Protein AF-A0A9W7CH96-F1 (afdb_monomer_lite)

Organism: NCBI:txid2077276

Sequence (68 aa):
MTTACTDTIVDSLPLVRDMQRGGFDLTLVGFGKSSVYHGDNEYCQLSDMKDALKILALTIANVDAAQK

Secondary structure (DSSP, 8-state):
---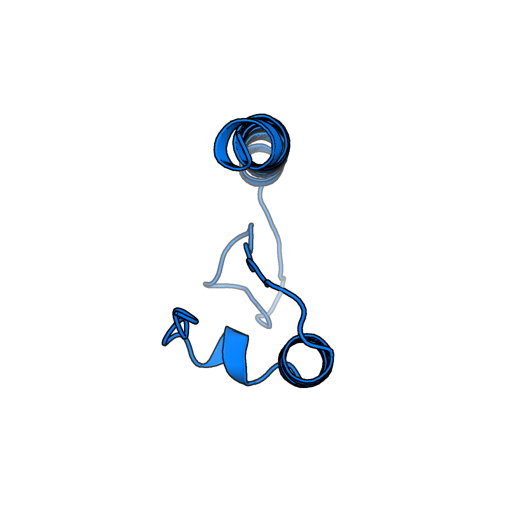----HHHHT-HHHHHHHHTT--------S-GGGTTSTT----HHHHHHHHHHHHHHHHHHHHHT-

Foldseek 3Di:
DQPDPPDPVQVVDVVNVVCVVVVDRDDDDDWADPVCVVHPPGDGDPVRVVVVVVVVVVCVVVVVVVVD

Structure (mmCIF, N/CA/C/O backbone):
data_AF-A0A9W7CH96-F1
#
_entry.id   AF-A0A9W7CH96-F1
#
loop_
_atom_site.group_PDB
_atom_site.id
_atom_site.type_symbol
_atom_site.label_atom_id
_atom_site.label_alt_id
_atom_site.label_comp_id
_atom_site.label_asym_id
_atom_site.label_entity_id
_atom_site.label_seq_id
_atom_site.pdbx_PDB_ins_code
_atom_site.Cartn_x
_atom_site.Cartn_y
_atom_site.Cartn_z
_atom_site.occupancy
_atom_site.B_iso_or_equiv
_atom_site.auth_seq_id
_atom_site.auth_comp_id
_atom_site.auth_asym_id
_atom_site.auth_atom_id
_atom_site.pdbx_PDB_model_num
ATOM 1 N N . MET A 1 1 ? -21.528 -1.458 0.563 1.00 33.72 1 MET A N 1
ATOM 2 C CA . MET A 1 1 ? -21.507 -1.067 -0.861 1.00 33.72 1 MET A CA 1
ATOM 3 C C . MET A 1 1 ? -20.065 -1.212 -1.301 1.00 33.72 1 MET A C 1
ATOM 5 O O . MET A 1 1 ? -19.259 -0.357 -0.977 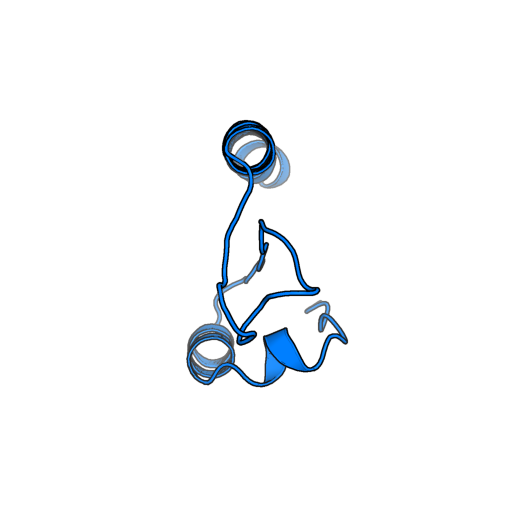1.00 33.72 1 MET A O 1
ATOM 9 N N . THR A 1 2 ? -19.711 -2.370 -1.855 1.00 36.78 2 THR A N 1
ATOM 10 C CA . THR A 1 2 ? -18.324 -2.715 -2.187 1.00 36.78 2 THR A CA 1
ATOM 11 C C . THR A 1 2 ? -17.928 -1.949 -3.444 1.00 36.78 2 THR A C 1
ATOM 13 O O . THR A 1 2 ? -18.490 -2.194 -4.510 1.00 36.78 2 THR A O 1
ATOM 16 N N . THR A 1 3 ? -17.018 -0.988 -3.323 1.00 42.22 3 THR A N 1
ATOM 17 C CA . THR A 1 3 ? -16.430 -0.317 -4.485 1.00 42.22 3 THR A CA 1
ATOM 18 C C . THR A 1 3 ? -15.458 -1.296 -5.134 1.00 42.22 3 THR A C 1
ATOM 20 O O . THR A 1 3 ? -14.388 -1.558 -4.594 1.00 42.22 3 THR A O 1
ATOM 23 N N . ALA A 1 4 ? -15.846 -1.882 -6.266 1.00 44.09 4 ALA A N 1
ATOM 24 C CA . ALA A 1 4 ? -14.922 -2.624 -7.112 1.00 44.09 4 ALA A CA 1
ATOM 25 C C . ALA A 1 4 ? -13.952 -1.618 -7.751 1.00 44.09 4 ALA A C 1
ATOM 27 O O . ALA A 1 4 ? -14.364 -0.788 -8.562 1.00 44.09 4 ALA A O 1
ATOM 28 N N . CYS A 1 5 ? -12.680 -1.650 -7.352 1.00 44.25 5 CYS A N 1
ATOM 29 C CA . CYS A 1 5 ? -11.624 -0.921 -8.048 1.00 44.25 5 CYS A CA 1
ATOM 30 C C . CYS A 1 5 ? -11.458 -1.546 -9.438 1.00 44.25 5 CYS A C 1
ATOM 32 O O . CYS A 1 5 ? -11.008 -2.678 -9.557 1.00 44.25 5 CYS A O 1
ATOM 34 N N . THR A 1 6 ? -11.828 -0.819 -10.491 1.00 43.84 6 THR A N 1
ATOM 35 C CA . THR A 1 6 ? -11.858 -1.278 -11.893 1.00 43.84 6 THR A CA 1
ATOM 36 C C . THR A 1 6 ? -10.478 -1.494 -12.536 1.00 43.84 6 THR A C 1
ATOM 38 O O . THR A 1 6 ? -10.373 -1.572 -13.759 1.00 43.84 6 THR A O 1
ATOM 41 N N . ASP A 1 7 ? -9.414 -1.599 -11.742 1.00 50.81 7 ASP A N 1
ATOM 42 C CA . ASP A 1 7 ? -8.062 -1.832 -12.235 1.00 50.81 7 ASP A CA 1
ATOM 43 C C . ASP A 1 7 ? -7.779 -3.338 -12.264 1.00 50.81 7 ASP A C 1
ATOM 45 O O . ASP A 1 7 ? -7.686 -4.003 -11.235 1.00 50.81 7 ASP A O 1
ATOM 49 N N . THR A 1 8 ? -7.626 -3.882 -13.474 1.00 55.03 8 THR A N 1
ATOM 50 C CA . THR A 1 8 ? -7.439 -5.322 -13.768 1.00 55.03 8 THR A CA 1
ATOM 51 C C . THR A 1 8 ? -6.351 -6.028 -12.946 1.00 55.03 8 THR A C 1
ATOM 53 O O . THR A 1 8 ? -6.440 -7.234 -12.731 1.00 55.03 8 THR A O 1
ATOM 56 N N . ILE A 1 9 ? -5.351 -5.300 -12.443 1.00 62.19 9 ILE A N 1
ATOM 57 C CA . ILE A 1 9 ? -4.297 -5.833 -11.563 1.00 62.19 9 ILE A CA 1
ATOM 58 C C . ILE A 1 9 ? -4.888 -6.295 -10.224 1.00 62.19 9 ILE A C 1
ATOM 60 O O 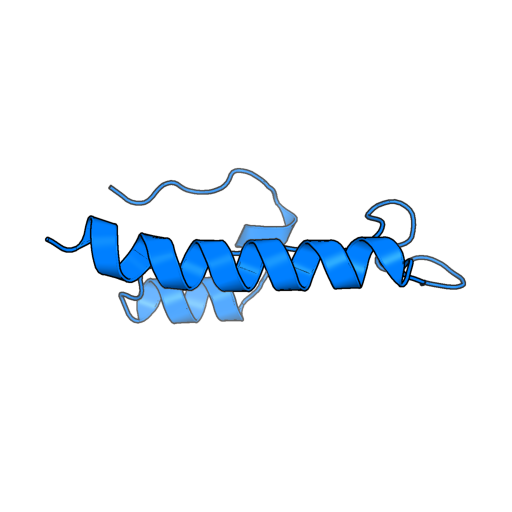. ILE A 1 9 ? -4.538 -7.360 -9.719 1.00 62.19 9 ILE A O 1
ATOM 64 N N . VAL A 1 10 ? -5.817 -5.519 -9.671 1.00 63.91 10 VAL A N 1
ATOM 65 C CA . VAL A 1 10 ? -6.351 -5.678 -8.315 1.00 63.91 10 VAL A CA 1
ATOM 66 C C . VAL A 1 10 ? -7.265 -6.903 -8.230 1.00 63.91 10 VAL A C 1
ATOM 68 O O . VAL A 1 10 ? -7.111 -7.732 -7.334 1.00 63.91 10 VAL A O 1
ATOM 71 N N . ASP A 1 11 ? -8.142 -7.071 -9.221 1.00 58.50 11 ASP A N 1
ATOM 72 C CA . ASP A 1 11 ? -9.066 -8.209 -9.318 1.00 58.50 11 ASP A CA 1
ATOM 73 C C . ASP A 1 11 ? -8.387 -9.513 -9.780 1.00 58.50 11 ASP A C 1
ATOM 75 O O . ASP A 1 11 ? -8.932 -10.603 -9.590 1.00 58.50 11 ASP A O 1
ATOM 79 N N . SER A 1 12 ? -7.190 -9.435 -10.374 1.00 71.12 12 SER A N 1
ATOM 80 C CA . SER A 1 12 ? -6.448 -10.622 -10.825 1.00 71.12 12 SER A CA 1
ATOM 81 C C . SER A 1 12 ? -5.739 -11.381 -9.698 1.00 71.12 12 SER A C 1
ATOM 83 O O . SER A 1 12 ? -5.332 -12.527 -9.894 1.00 71.12 12 SER A O 1
ATOM 85 N N . LEU A 1 13 ? -5.603 -10.775 -8.513 1.00 82.88 13 LEU A N 1
ATOM 86 C CA . LEU A 1 13 ? -4.907 -11.354 -7.365 1.00 82.88 13 LEU A CA 1
ATOM 87 C C . LEU A 1 13 ? -5.807 -12.390 -6.663 1.00 82.88 13 LEU A C 1
ATOM 89 O O . LEU A 1 13 ? -6.798 -12.003 -6.036 1.00 82.88 13 LEU A O 1
ATOM 93 N N . PRO A 1 14 ? -5.467 -13.698 -6.671 1.00 87.00 14 PRO A N 1
ATOM 94 C CA . PRO A 1 14 ? -6.302 -14.728 -6.041 1.00 87.00 14 PRO A CA 1
ATOM 95 C C . PRO A 1 14 ? -6.580 -14.448 -4.560 1.00 87.00 14 PRO A C 1
ATOM 97 O O . PRO A 1 14 ? -7.691 -14.671 -4.083 1.00 87.00 14 PRO A O 1
ATOM 100 N N . LEU A 1 15 ? -5.594 -13.869 -3.866 1.00 87.38 15 LEU A N 1
ATOM 101 C CA . LEU A 1 15 ? -5.702 -13.476 -2.465 1.00 87.38 15 LEU A CA 1
ATOM 102 C C . LEU A 1 15 ? -6.805 -12.437 -2.227 1.00 87.38 15 LEU A C 1
ATOM 104 O O . LEU A 1 15 ? -7.549 -12.559 -1.259 1.00 87.38 15 LEU A O 1
ATOM 108 N N . VAL A 1 16 ? -6.944 -11.444 -3.111 1.00 89.56 16 VAL A N 1
ATOM 109 C CA . VAL A 1 16 ? -7.985 -10.410 -2.989 1.00 89.56 16 VAL A CA 1
ATOM 110 C C . VAL A 1 16 ? -9.359 -11.062 -3.047 1.00 89.56 16 VAL A C 1
ATOM 112 O O . VAL A 1 16 ? -10.207 -10.802 -2.196 1.00 89.56 16 VAL A O 1
ATOM 115 N N . ARG A 1 17 ? -9.550 -11.992 -3.988 1.00 87.81 17 ARG A N 1
ATOM 116 C CA . ARG A 1 17 ? -10.809 -12.724 -4.129 1.00 87.81 17 ARG A CA 1
ATOM 117 C C . ARG A 1 17 ? -11.119 -13.594 -2.912 1.00 87.81 17 ARG A C 1
ATOM 119 O O . ARG A 1 17 ? -12.271 -13.651 -2.482 1.00 87.81 17 ARG A O 1
ATOM 126 N N . ASP A 1 18 ? -10.121 -14.272 -2.358 1.00 92.25 18 ASP A N 1
ATOM 127 C CA . ASP A 1 18 ? -10.310 -15.119 -1.179 1.00 92.25 18 ASP A CA 1
ATOM 128 C C . ASP A 1 18 ? -10.632 -14.285 0.069 1.00 92.25 18 ASP A C 1
ATOM 130 O O . ASP A 1 18 ? -11.530 -14.638 0.833 1.00 92.25 18 ASP A O 1
ATOM 134 N N . MET A 1 19 ? -9.992 -13.124 0.232 1.00 92.69 19 MET A N 1
ATOM 135 C CA . MET A 1 19 ? -10.295 -12.194 1.320 1.00 92.69 19 MET A CA 1
ATOM 136 C C . MET A 1 19 ? -11.688 -11.555 1.172 1.00 92.69 19 MET A C 1
ATOM 138 O O . MET A 1 19 ? -12.440 -11.489 2.143 1.00 92.69 19 MET A O 1
ATOM 142 N N . GLN A 1 20 ? -12.098 -11.169 -0.039 1.00 91.12 20 GLN A N 1
ATOM 143 C CA . GLN A 1 20 ? -13.465 -10.689 -0.293 1.00 91.12 20 GLN A CA 1
ATOM 144 C C . GLN A 1 20 ? -14.509 -11.764 0.044 1.00 91.12 20 GLN A C 1
ATOM 146 O O . GLN A 1 20 ? -15.519 -11.472 0.681 1.00 91.12 20 GLN A O 1
ATOM 151 N N . ARG A 1 21 ? -14.259 -13.028 -0.331 1.00 91.94 21 ARG A N 1
ATOM 152 C CA . ARG A 1 21 ? -15.125 -14.168 0.032 1.00 91.94 21 ARG A CA 1
ATOM 153 C C . ARG A 1 21 ? -15.176 -14.418 1.537 1.00 91.94 21 ARG A C 1
ATOM 155 O O . ARG A 1 21 ? -16.202 -14.871 2.032 1.00 91.94 21 ARG A O 1
ATOM 162 N N . GLY A 1 22 ? -14.098 -14.103 2.252 1.00 95.12 22 GLY A N 1
ATOM 163 C CA . GLY A 1 22 ? -14.048 -14.109 3.714 1.00 95.12 22 GLY A CA 1
ATOM 164 C C . GLY A 1 22 ? -14.866 -12.996 4.379 1.00 95.12 22 GLY A C 1
ATOM 165 O O . GLY A 1 22 ? -14.990 -12.998 5.599 1.00 95.12 22 GLY A O 1
ATOM 166 N N . GLY A 1 23 ? -15.436 -12.064 3.606 1.00 93.94 23 GLY A N 1
ATOM 167 C CA . GLY A 1 23 ? -16.228 -10.948 4.124 1.00 93.94 23 GLY A CA 1
ATOM 168 C C . GLY A 1 23 ? -15.390 -9.781 4.650 1.00 93.94 23 GLY A C 1
ATOM 169 O O . GLY A 1 23 ? -15.919 -8.943 5.378 1.00 93.94 23 GLY A O 1
ATOM 170 N N . PHE A 1 24 ? -14.100 -9.719 4.308 1.00 91.56 24 PHE A N 1
ATOM 171 C CA . PHE A 1 24 ? -13.237 -8.604 4.691 1.00 91.56 24 PHE A CA 1
ATOM 172 C C . PHE A 1 24 ? -13.509 -7.365 3.833 1.00 91.56 24 PHE A C 1
ATOM 174 O O . PHE A 1 24 ? -13.732 -7.470 2.624 1.00 91.56 24 PHE A O 1
ATOM 181 N N . ASP A 1 25 ? -13.434 -6.191 4.461 1.00 89.12 25 ASP A N 1
ATOM 182 C CA . ASP A 1 25 ? -13.350 -4.915 3.755 1.00 89.12 25 ASP A CA 1
ATOM 183 C C . ASP A 1 25 ? -11.891 -4.657 3.370 1.00 89.12 25 ASP A C 1
ATOM 185 O O . ASP A 1 25 ? -11.001 -4.679 4.223 1.00 89.12 25 ASP A O 1
ATOM 189 N N . LEU A 1 26 ? -11.632 -4.488 2.075 1.00 86.81 26 LEU A N 1
ATOM 190 C CA . LEU A 1 26 ? -10.278 -4.441 1.535 1.00 86.81 26 LEU A CA 1
ATOM 191 C C . LEU A 1 26 ? -10.004 -3.096 0.890 1.00 86.81 26 LEU A C 1
ATOM 193 O O . LEU A 1 26 ? -10.726 -2.648 0.006 1.00 86.81 26 LEU A O 1
ATOM 197 N N . THR A 1 27 ? -8.874 -2.512 1.273 1.00 85.94 27 THR A N 1
ATOM 198 C CA . THR A 1 27 ? -8.249 -1.400 0.564 1.00 85.94 27 THR A CA 1
ATOM 199 C C . THR A 1 27 ? -6.863 -1.844 0.122 1.00 85.94 27 THR A C 1
ATOM 201 O O . THR A 1 27 ? -6.067 -2.315 0.932 1.00 85.94 27 THR A O 1
ATOM 204 N N . LEU A 1 28 ? -6.575 -1.711 -1.170 1.00 84.62 28 LEU A N 1
ATOM 205 C CA . LEU A 1 28 ? -5.295 -2.083 -1.768 1.00 84.62 28 LEU A CA 1
ATOM 206 C C . LEU A 1 28 ? -4.589 -0.813 -2.227 1.00 84.62 28 LEU A C 1
ATOM 208 O O . LEU A 1 28 ? -5.179 0.009 -2.924 1.00 84.62 28 LEU A O 1
ATOM 212 N N . VAL A 1 29 ? -3.329 -0.654 -1.825 1.00 84.50 29 VAL A N 1
ATOM 213 C CA . VAL A 1 29 ? -2.505 0.503 -2.185 1.00 84.50 29 VAL A CA 1
ATOM 214 C C . VAL A 1 29 ? -1.132 0.001 -2.609 1.00 84.50 29 VAL A C 1
ATOM 216 O O . VAL A 1 29 ? -0.454 -0.685 -1.847 1.00 84.50 29 VAL A O 1
ATOM 219 N N . GLY A 1 30 ? -0.738 0.320 -3.839 1.00 84.94 30 GLY A N 1
ATOM 220 C CA . GLY A 1 30 ? 0.587 0.020 -4.372 1.00 84.94 30 GLY A CA 1
ATOM 221 C C . GLY A 1 30 ? 1.457 1.271 -4.390 1.00 84.94 30 GLY A C 1
ATOM 222 O O . GLY A 1 30 ? 0.994 2.344 -4.772 1.00 84.94 30 GLY A O 1
ATOM 223 N N . PHE A 1 31 ? 2.727 1.127 -4.014 1.00 88.56 31 PHE A N 1
ATOM 224 C CA . PHE A 1 31 ? 3.720 2.197 -4.081 1.00 88.56 31 PHE A CA 1
ATOM 225 C C . PHE A 1 31 ? 4.921 1.722 -4.894 1.00 88.56 31 PHE A C 1
ATOM 227 O O . PHE A 1 31 ? 5.364 0.587 -4.744 1.00 88.56 31 PHE A O 1
ATOM 234 N N . GLY A 1 32 ? 5.461 2.589 -5.746 1.00 87.50 32 GLY A N 1
ATOM 235 C CA . GLY A 1 32 ? 6.542 2.243 -6.665 1.00 87.50 32 GLY A CA 1
ATOM 236 C C . GLY A 1 32 ? 6.302 2.832 -8.050 1.00 87.50 32 GLY A C 1
ATOM 237 O O . GLY A 1 32 ? 5.491 3.742 -8.220 1.00 87.50 32 GLY A O 1
ATOM 238 N N . LYS A 1 33 ? 7.028 2.329 -9.051 1.00 89.56 33 LYS A N 1
ATOM 239 C CA . LYS A 1 33 ? 6.928 2.800 -10.435 1.00 89.56 33 LYS A CA 1
ATOM 240 C C . LYS A 1 33 ? 6.236 1.744 -11.294 1.00 89.56 33 LYS A C 1
ATOM 242 O O . LYS A 1 33 ? 6.850 0.749 -11.663 1.00 89.56 33 LYS A O 1
ATOM 247 N N . SER A 1 34 ? 4.982 1.993 -11.676 1.00 87.31 34 SER A N 1
ATOM 248 C CA . SER A 1 34 ? 4.213 1.070 -12.527 1.00 87.31 34 SER A CA 1
ATOM 249 C C . SER A 1 34 ? 4.883 0.788 -13.876 1.00 87.31 34 SER A C 1
ATOM 251 O O . SER A 1 34 ? 4.694 -0.285 -14.431 1.00 87.31 34 SER A O 1
ATOM 253 N N . SER A 1 35 ? 5.697 1.715 -14.396 1.00 89.31 35 SER A N 1
ATOM 254 C CA . SER A 1 35 ? 6.404 1.564 -15.677 1.00 89.31 35 SER A CA 1
ATOM 255 C C . SER A 1 35 ? 7.489 0.483 -15.684 1.00 89.31 35 SER A C 1
ATOM 257 O O . SER A 1 35 ? 7.931 0.094 -16.759 1.00 89.31 35 SER A O 1
ATOM 259 N N . VAL A 1 36 ? 7.950 0.043 -14.511 1.00 90.19 36 VAL A N 1
ATOM 260 C CA . VAL A 1 36 ? 8.963 -1.019 -14.358 1.00 90.19 36 VAL A CA 1
ATOM 261 C C . VAL A 1 36 ? 8.461 -2.176 -13.494 1.00 90.19 36 VAL A C 1
ATOM 263 O O . VAL A 1 36 ? 9.237 -3.051 -13.125 1.00 90.19 36 VAL A O 1
ATOM 266 N N . TYR A 1 37 ? 7.167 -2.195 -13.173 1.00 84.94 37 TYR A N 1
ATOM 267 C CA . TYR A 1 37 ? 6.533 -3.293 -12.452 1.00 84.94 37 TYR A CA 1
ATOM 268 C C . TYR A 1 37 ? 6.500 -4.537 -13.351 1.00 84.94 37 TYR A C 1
ATOM 270 O O . TYR A 1 37 ? 5.962 -4.466 -14.456 1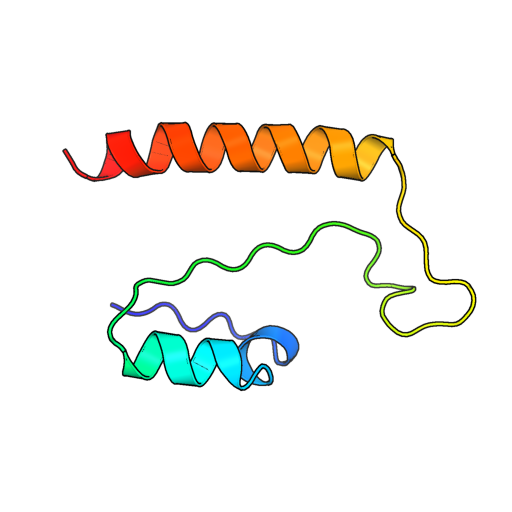.00 84.94 37 TYR A O 1
ATOM 278 N N . HIS A 1 38 ? 7.116 -5.644 -12.916 1.00 89.56 38 HIS A N 1
ATOM 279 C CA . HIS A 1 38 ? 7.418 -6.817 -13.756 1.00 89.56 38 HIS A CA 1
ATOM 280 C C . HIS A 1 38 ? 8.317 -6.535 -14.980 1.00 89.56 38 HIS A C 1
ATOM 282 O O . HIS A 1 38 ? 8.366 -7.343 -15.909 1.00 89.56 38 HIS A O 1
ATOM 288 N N . GLY A 1 39 ? 9.022 -5.400 -15.000 1.00 90.25 39 GLY A N 1
ATOM 289 C CA . GLY A 1 39 ? 9.960 -5.032 -16.061 1.00 90.25 39 GLY A CA 1
ATOM 290 C C . GLY A 1 39 ? 11.412 -5.386 -15.731 1.00 90.25 39 GLY A C 1
ATOM 291 O O . GLY A 1 39 ? 11.761 -5.687 -14.589 1.00 90.25 39 GLY A O 1
ATOM 292 N N . ASP A 1 40 ? 12.288 -5.301 -16.733 1.00 93.62 40 ASP A N 1
ATOM 293 C CA . ASP A 1 40 ? 13.730 -5.450 -16.523 1.00 93.62 40 ASP A CA 1
ATOM 294 C C . ASP A 1 40 ? 14.266 -4.354 -15.589 1.00 93.62 40 ASP A C 1
ATOM 296 O O . ASP A 1 40 ? 13.941 -3.174 -15.738 1.00 93.62 40 ASP A O 1
ATOM 300 N N . ASN A 1 41 ? 15.154 -4.736 -14.666 1.00 93.62 41 ASN A N 1
ATOM 301 C CA . ASN A 1 41 ? 15.738 -3.843 -13.657 1.00 93.62 41 ASN A CA 1
ATOM 302 C C . ASN A 1 41 ? 14.688 -3.137 -12.778 1.00 93.62 41 ASN A C 1
ATOM 304 O O . ASN A 1 41 ? 14.829 -1.949 -12.487 1.00 93.62 41 ASN A O 1
ATOM 308 N N . GLU A 1 42 ? 13.644 -3.856 -12.358 1.00 93.25 42 GLU A N 1
ATOM 309 C CA . GLU A 1 42 ? 12.621 -3.352 -11.437 1.00 93.25 42 GLU A CA 1
ATOM 310 C C . GLU A 1 42 ? 13.237 -2.641 -10.216 1.00 93.25 42 GLU A C 1
ATOM 312 O O . GLU A 1 42 ? 14.124 -3.161 -9.535 1.00 93.25 42 GLU A O 1
ATOM 317 N N . TYR A 1 43 ? 12.762 -1.421 -9.945 1.00 94.44 43 TYR A N 1
ATOM 318 C CA . TYR A 1 43 ? 13.246 -0.591 -8.847 1.00 94.44 43 TYR A CA 1
ATOM 319 C C . TYR A 1 43 ? 12.140 0.304 -8.278 1.00 94.44 43 TYR A C 1
ATOM 321 O O . TYR A 1 43 ? 11.117 0.573 -8.909 1.00 94.44 43 TYR A O 1
ATOM 329 N N . CYS A 1 44 ? 12.386 0.842 -7.086 1.00 95.62 44 CYS A N 1
ATOM 330 C CA . CYS A 1 44 ? 11.598 1.925 -6.508 1.00 95.62 44 CYS A CA 1
ATOM 331 C C . CYS A 1 44 ? 12.519 3.047 -6.013 1.00 95.62 44 CYS A C 1
ATOM 333 O O . CYS A 1 44 ? 13.711 2.837 -5.777 1.00 95.62 44 CYS A O 1
ATOM 335 N N . GLN A 1 45 ? 11.983 4.261 -5.869 1.00 95.44 45 GLN A N 1
ATOM 336 C CA . GLN A 1 45 ? 12.729 5.357 -5.255 1.00 95.44 45 GLN A CA 1
ATOM 337 C C . GLN A 1 45 ? 12.538 5.326 -3.739 1.00 95.44 45 GLN A C 1
ATOM 339 O O . GLN A 1 45 ? 11.423 5.176 -3.242 1.00 95.44 45 GLN A O 1
ATOM 344 N N . LEU A 1 46 ? 13.619 5.550 -2.988 1.00 96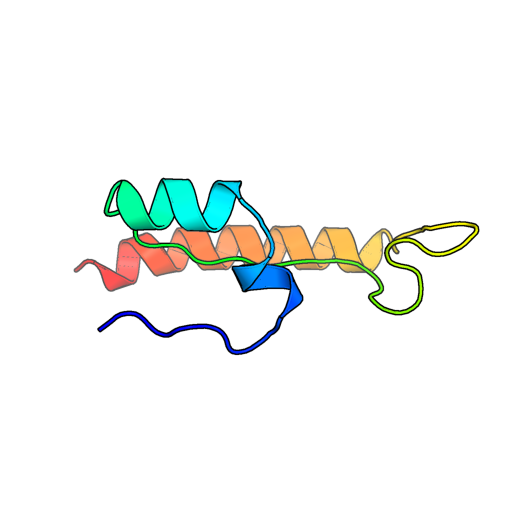.19 46 LEU A N 1
ATOM 345 C CA . LEU A 1 46 ? 13.545 5.648 -1.528 1.00 96.19 46 LEU A CA 1
ATOM 346 C C . LEU A 1 46 ? 12.610 6.783 -1.071 1.00 96.19 46 LEU A C 1
ATOM 348 O O . LEU A 1 46 ? 11.963 6.662 -0.035 1.00 96.19 46 LEU A O 1
ATOM 352 N N . SER A 1 47 ? 12.531 7.882 -1.826 1.00 96.31 47 SER A N 1
ATOM 353 C CA . SER A 1 47 ? 11.580 8.972 -1.572 1.00 96.31 47 SER A CA 1
ATOM 354 C C . SER A 1 47 ? 10.131 8.495 -1.651 1.00 96.31 47 SER A C 1
ATOM 356 O O . SER A 1 47 ? 9.372 8.748 -0.720 1.00 96.31 47 SER A O 1
ATOM 358 N N . ASP A 1 48 ? 9.784 7.730 -2.689 1.00 94.75 48 ASP A N 1
ATOM 359 C CA . ASP A 1 48 ? 8.433 7.189 -2.874 1.00 94.75 48 ASP A CA 1
ATOM 360 C C . ASP A 1 48 ? 8.054 6.278 -1.698 1.00 94.75 48 ASP A C 1
ATOM 362 O O . ASP A 1 48 ? 6.938 6.342 -1.192 1.00 94.75 48 ASP A O 1
ATOM 366 N N . MET A 1 49 ? 9.002 5.477 -1.200 1.00 95.75 49 MET A N 1
ATOM 367 C CA . MET A 1 49 ? 8.781 4.605 -0.039 1.00 95.75 49 MET A CA 1
ATOM 368 C C . MET A 1 49 ? 8.619 5.386 1.274 1.00 95.75 49 MET A C 1
ATOM 370 O O . MET A 1 49 ? 7.844 4.990 2.146 1.00 95.75 49 MET A O 1
ATOM 374 N N . LYS A 1 50 ? 9.313 6.520 1.434 1.00 96.88 50 LYS A N 1
ATOM 375 C CA . LYS A 1 50 ? 9.110 7.408 2.592 1.00 96.88 50 LYS A CA 1
ATOM 376 C C . LYS A 1 50 ? 7.711 8.013 2.586 1.00 96.88 50 LYS A C 1
ATOM 378 O O . LYS A 1 50 ? 7.098 8.123 3.645 1.00 96.88 50 LYS A O 1
ATOM 383 N N . ASP A 1 51 ? 7.213 8.404 1.420 1.00 96.06 51 ASP A N 1
ATOM 384 C CA . ASP A 1 51 ? 5.867 8.957 1.292 1.00 96.06 51 ASP A CA 1
ATOM 385 C C . ASP A 1 51 ? 4.794 7.873 1.437 1.00 96.06 51 ASP A C 1
ATOM 387 O O . ASP A 1 51 ? 3.800 8.097 2.127 1.00 96.06 51 ASP A O 1
ATOM 391 N N . ALA A 1 52 ? 5.046 6.666 0.926 1.00 95.56 52 ALA A N 1
ATOM 392 C CA . ALA A 1 52 ? 4.210 5.491 1.158 1.00 95.56 52 ALA A CA 1
ATOM 393 C C . ALA A 1 52 ? 3.979 5.222 2.650 1.00 95.56 52 ALA A C 1
ATOM 395 O O . ALA A 1 52 ? 2.846 5.012 3.081 1.00 95.56 52 ALA A O 1
ATOM 396 N N . LEU A 1 53 ? 5.040 5.295 3.463 1.00 95.94 53 LEU A N 1
ATOM 397 C CA . LEU A 1 53 ? 4.929 5.089 4.906 1.00 95.94 53 LEU A CA 1
ATOM 398 C C . LEU A 1 53 ? 4.077 6.172 5.585 1.00 95.94 53 LEU A C 1
ATOM 400 O O . LEU A 1 53 ? 3.310 5.868 6.497 1.00 95.94 53 LEU A O 1
ATOM 404 N N . LYS A 1 54 ? 4.176 7.429 5.133 1.00 96.19 54 LYS A N 1
ATOM 405 C CA . LYS A 1 54 ? 3.320 8.515 5.635 1.00 96.19 54 LYS A CA 1
ATOM 406 C C . LYS A 1 54 ? 1.859 8.268 5.280 1.00 96.19 54 LYS A C 1
ATOM 408 O O . LYS A 1 54 ? 1.001 8.433 6.140 1.00 96.19 54 LYS A O 1
ATOM 413 N N . ILE A 1 55 ? 1.585 7.862 4.039 1.00 94.81 55 ILE A N 1
ATOM 414 C CA . ILE A 1 55 ? 0.231 7.528 3.584 1.00 94.81 55 ILE A CA 1
ATOM 415 C C . ILE A 1 55 ? -0.326 6.391 4.438 1.00 94.81 55 ILE A C 1
ATOM 417 O O . ILE A 1 55 ? -1.412 6.541 4.982 1.00 94.81 55 ILE A O 1
ATOM 421 N N . LEU A 1 56 ? 0.442 5.319 4.654 1.00 92.69 56 LEU A N 1
ATOM 422 C CA . LEU A 1 56 ? 0.034 4.206 5.512 1.00 92.69 56 LEU A CA 1
ATOM 423 C C . LEU A 1 56 ? -0.305 4.664 6.938 1.00 92.69 56 LEU A C 1
ATOM 425 O O . LEU A 1 56 ? -1.359 4.310 7.464 1.00 92.69 56 LEU A O 1
ATOM 429 N N . ALA A 1 57 ? 0.558 5.476 7.555 1.00 94.06 57 ALA A N 1
ATOM 430 C CA . ALA A 1 57 ? 0.321 6.000 8.898 1.00 94.06 57 ALA A CA 1
ATOM 431 C C . ALA A 1 57 ? -0.961 6.848 8.969 1.00 94.06 57 ALA A C 1
ATOM 433 O O . ALA A 1 57 ? -1.744 6.711 9.909 1.00 94.06 57 ALA A O 1
ATOM 434 N N . LEU A 1 58 ? -1.202 7.690 7.959 1.00 93.69 58 LEU A N 1
ATOM 435 C CA . LEU A 1 58 ? -2.420 8.493 7.859 1.00 93.69 58 LEU A CA 1
ATOM 436 C C . LEU A 1 58 ? -3.660 7.631 7.616 1.00 93.69 58 LEU A C 1
ATOM 438 O O . LEU A 1 58 ? -4.706 7.911 8.193 1.00 93.69 58 LEU A O 1
ATOM 442 N N . THR A 1 59 ? -3.569 6.591 6.788 1.00 92.06 59 THR A N 1
ATOM 443 C CA . THR A 1 59 ? -4.678 5.662 6.557 1.00 92.06 59 THR A CA 1
ATOM 444 C C . THR A 1 59 ? -5.090 4.997 7.862 1.00 92.06 59 THR A C 1
ATOM 446 O O . THR A 1 59 ? -6.264 5.053 8.204 1.00 92.06 59 THR A O 1
ATOM 449 N N . ILE A 1 60 ? -4.141 4.456 8.634 1.00 90.31 60 ILE A N 1
ATOM 450 C CA . ILE A 1 60 ? -4.431 3.834 9.937 1.00 90.31 60 ILE A CA 1
ATOM 451 C C . ILE A 1 60 ? -5.102 4.842 10.877 1.00 90.31 60 ILE A C 1
ATOM 453 O O . ILE A 1 60 ? -6.169 4.565 11.417 1.00 90.31 60 ILE A O 1
ATOM 457 N N . ALA A 1 61 ? -4.521 6.039 11.016 1.00 92.12 61 ALA A N 1
ATOM 458 C CA . ALA A 1 61 ? -5.057 7.070 11.904 1.00 92.12 61 ALA A CA 1
ATOM 459 C C . ALA A 1 61 ? -6.489 7.504 11.538 1.00 92.12 61 ALA A C 1
ATOM 461 O O . ALA A 1 61 ? -7.276 7.843 12.420 1.00 92.12 61 ALA A O 1
ATOM 462 N N . ASN A 1 62 ? -6.831 7.503 10.246 1.00 89.81 62 ASN A N 1
ATOM 463 C CA . ASN A 1 62 ? -8.146 7.923 9.766 1.00 89.81 62 ASN A CA 1
ATOM 464 C C . ASN A 1 62 ? -9.175 6.786 9.719 1.00 89.81 62 ASN A C 1
ATOM 466 O O . ASN A 1 62 ? -10.365 7.064 9.849 1.00 89.81 62 ASN A O 1
ATOM 470 N N . VAL A 1 63 ? -8.750 5.529 9.557 1.00 85.31 63 VAL A N 1
ATOM 471 C CA . VAL A 1 63 ? -9.657 4.369 9.580 1.00 85.31 63 VAL A CA 1
ATOM 472 C C . VAL A 1 63 ? -10.357 4.272 10.934 1.00 85.31 63 VAL A C 1
ATOM 474 O O . VAL A 1 63 ? -11.582 4.194 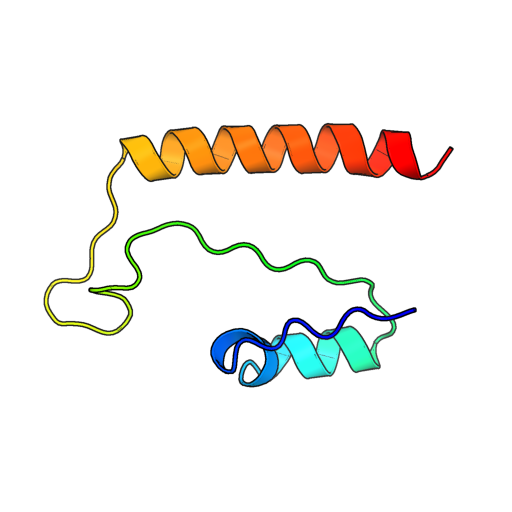10.971 1.00 85.31 63 VAL A O 1
ATOM 477 N N . ASP A 1 64 ? -9.620 4.398 12.039 1.00 74.06 64 ASP A N 1
ATOM 478 C CA . ASP A 1 64 ? -10.200 4.364 13.390 1.00 74.06 64 ASP A CA 1
ATOM 479 C C . ASP A 1 64 ? -11.153 5.543 13.652 1.00 74.06 64 ASP A C 1
ATOM 481 O O . ASP A 1 64 ? -12.152 5.417 14.363 1.00 74.06 64 ASP A O 1
ATOM 485 N N . ALA A 1 65 ? -10.852 6.712 13.078 1.00 79.50 65 ALA A N 1
ATOM 486 C CA . ALA A 1 65 ? -11.674 7.908 13.227 1.00 79.50 65 ALA A CA 1
ATOM 487 C C . ALA A 1 65 ? -12.996 7.820 12.446 1.00 79.50 65 ALA A C 1
ATOM 489 O O . ALA A 1 65 ? -13.999 8.364 12.902 1.00 79.50 65 ALA A O 1
ATOM 490 N N . ALA A 1 66 ? -13.006 7.132 11.302 1.00 68.38 66 ALA A N 1
ATOM 491 C CA . ALA A 1 66 ? -14.181 6.961 10.448 1.00 68.38 66 ALA A CA 1
ATOM 492 C C . ALA A 1 66 ? -15.184 5.909 10.965 1.00 68.38 66 ALA A C 1
ATOM 494 O O . ALA A 1 66 ? -16.296 5.830 10.448 1.00 68.38 66 ALA A O 1
ATOM 495 N N . GLN A 1 67 ? -14.805 5.098 11.962 1.00 62.47 67 GLN A N 1
ATOM 496 C CA . GLN A 1 67 ? -15.685 4.098 12.584 1.00 62.47 67 GLN A CA 1
ATOM 497 C C . GLN A 1 67 ? -16.507 4.632 13.774 1.00 62.47 67 GLN A C 1
ATOM 499 O O . GLN A 1 67 ? -17.252 3.862 14.384 1.00 62.47 67 GLN A O 1
ATOM 504 N N . LYS A 1 68 ? -16.375 5.919 14.120 1.00 50.25 68 LYS A N 1
ATOM 505 C CA . LYS A 1 68 ? -17.198 6.602 15.133 1.00 50.25 68 LYS A CA 1
ATOM 506 C C . LYS A 1 68 ? -18.394 7.299 14.499 1.00 50.25 68 LYS A C 1
ATOM 508 O O . LYS A 1 68 ? -19.460 7.283 15.152 1.00 50.25 68 LYS A O 1
#

Radius of gyration: 14.66 Å; chains: 1; bounding box: 37×24×32 Å

pLDDT: mean 82.23, std 17.18, range [33.72, 96.88]